Protein AF-A0A7R9Z3P3-F1 (afdb_monomer)

Sequence (108 aa):
HAACAFGAPELVVRRLVVEFPEAAALRTKKGYTPAMLAQRSHAPNEVEIVSFLDDSTEKLQRMTMFSEEKSLVMKSRKVLRPRSGSVSPKSVFRRSKKAKAKACPNFV

Foldseek 3Di:
DVCLLVQHDPVVLVVCCVVCVVLLVDADPVRDGSLNSNVVRPHPCSVVSNVVSVVSVVVVVVVVVVPVVVVVVPPPPPDDDDDDDDDDDDDDDDDDDDDDDDDDDDDD

Mean predicted aligned error: 16.08 Å

pLDDT: mean 74.69, std 16.22, range [49.06, 93.56]

Organism: NCBI:txid2749911

Structure (mmCIF, N/CA/C/O backbone):
data_AF-A0A7R9Z3P3-F1
#
_entry.id   AF-A0A7R9Z3P3-F1
#
loop_
_atom_site.group_PDB
_atom_site.id
_atom_site.type_symbol
_atom_site.label_atom_id
_atom_site.label_alt_id
_atom_site.label_comp_id
_atom_site.label_asym_id
_atom_site.label_entity_id
_atom_site.label_seq_id
_atom_site.pdbx_PDB_ins_code
_atom_site.Cartn_x
_atom_site.Cartn_y
_atom_site.Cartn_z
_atom_site.occupancy
_atom_site.B_iso_or_equiv
_atom_site.auth_seq_id
_atom_site.auth_comp_id
_atom_site.auth_asym_id
_atom_site.auth_atom_id
_atom_site.pdbx_PDB_model_num
ATOM 1 N N . HIS A 1 1 ? 0.626 -5.185 2.670 1.00 86.69 1 HIS A N 1
ATOM 2 C CA . HIS A 1 1 ? 2.080 -5.002 2.925 1.00 86.69 1 HIS A CA 1
ATOM 3 C C . HIS A 1 1 ? 2.973 -5.881 2.063 1.00 86.69 1 HIS A C 1
ATOM 5 O O . HIS A 1 1 ? 3.835 -5.324 1.402 1.00 86.69 1 HIS A O 1
ATOM 11 N N . ALA A 1 2 ? 2.800 -7.211 2.055 1.00 88.75 2 ALA A N 1
ATOM 12 C CA . ALA A 1 2 ? 3.677 -8.113 1.294 1.00 88.75 2 ALA A CA 1
ATOM 13 C C . ALA A 1 2 ? 3.699 -7.791 -0.210 1.00 88.75 2 ALA A C 1
ATOM 15 O O . ALA A 1 2 ? 4.768 -7.571 -0.760 1.00 88.75 2 ALA A O 1
ATOM 16 N N . ALA A 1 3 ? 2.526 -7.661 -0.840 1.00 90.44 3 ALA A N 1
ATOM 17 C CA . ALA A 1 3 ? 2.412 -7.308 -2.257 1.00 90.44 3 ALA A CA 1
ATOM 18 C C . ALA A 1 3 ? 3.201 -6.032 -2.618 1.00 90.44 3 ALA A C 1
ATOM 20 O O . ALA A 1 3 ? 3.954 -6.029 -3.582 1.00 90.44 3 ALA A O 1
ATOM 21 N N . CYS A 1 4 ? 3.101 -4.988 -1.791 1.00 89.44 4 CYS A N 1
ATOM 22 C CA . CYS A 1 4 ? 3.842 -3.739 -1.962 1.00 89.44 4 CYS A CA 1
ATOM 23 C C . CYS A 1 4 ? 5.355 -3.941 -1.820 1.00 89.44 4 CYS A C 1
ATOM 25 O O . CYS A 1 4 ? 6.108 -3.477 -2.656 1.00 89.44 4 CYS A O 1
ATOM 27 N N . ALA A 1 5 ? 5.801 -4.675 -0.796 1.00 88.75 5 ALA A N 1
ATOM 28 C CA . ALA A 1 5 ? 7.225 -4.884 -0.537 1.00 88.75 5 ALA A CA 1
ATOM 29 C C . ALA A 1 5 ? 7.936 -5.695 -1.636 1.00 88.75 5 ALA A C 1
ATOM 31 O O . ALA A 1 5 ? 9.124 -5.495 -1.866 1.00 88.75 5 ALA A O 1
ATOM 32 N N . PHE A 1 6 ? 7.217 -6.608 -2.296 1.00 88.69 6 PHE A N 1
ATOM 33 C CA . PHE A 1 6 ? 7.749 -7.439 -3.379 1.00 88.69 6 PHE A CA 1
ATOM 34 C C . PHE A 1 6 ? 7.496 -6.862 -4.780 1.00 88.69 6 PHE A C 1
ATOM 36 O O . PHE A 1 6 ? 7.829 -7.521 -5.760 1.00 88.69 6 PHE A O 1
ATOM 43 N N . GLY A 1 7 ? 6.908 -5.665 -4.899 1.00 87.12 7 GLY A N 1
ATOM 44 C CA . GLY A 1 7 ? 6.618 -5.061 -6.202 1.00 87.12 7 GLY A CA 1
ATOM 45 C C . GLY A 1 7 ? 5.586 -5.845 -7.019 1.00 87.12 7 GLY A C 1
ATOM 46 O O . GLY A 1 7 ? 5.758 -6.040 -8.220 1.00 87.12 7 GLY A O 1
ATOM 47 N N . ALA A 1 8 ? 4.528 -6.336 -6.371 1.00 90.62 8 ALA A N 1
ATOM 48 C CA . ALA A 1 8 ? 3.438 -7.025 -7.052 1.00 90.62 8 ALA A CA 1
ATOM 49 C C . ALA A 1 8 ? 2.786 -6.127 -8.124 1.00 90.62 8 ALA A C 1
ATOM 51 O O . ALA A 1 8 ? 2.749 -4.904 -7.964 1.00 90.62 8 ALA A O 1
ATOM 52 N N . PRO A 1 9 ? 2.223 -6.716 -9.193 1.00 91.06 9 PRO A N 1
ATOM 53 C CA . PRO A 1 9 ? 1.556 -5.950 -10.235 1.00 91.06 9 PRO A CA 1
ATOM 54 C C . PRO A 1 9 ? 0.374 -5.159 -9.669 1.00 91.06 9 PRO A C 1
ATOM 56 O O . PRO A 1 9 ? -0.348 -5.624 -8.783 1.00 91.06 9 PRO A O 1
ATOM 59 N N . GLU A 1 10 ? 0.154 -3.976 -10.236 1.00 89.81 10 GLU A N 1
ATOM 60 C CA . GLU A 1 10 ? -0.857 -3.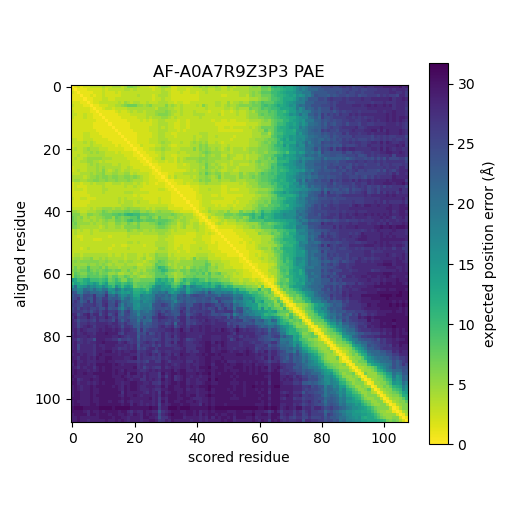015 -9.796 1.00 89.81 10 GLU A CA 1
ATOM 61 C C . GLU A 1 10 ? -2.256 -3.647 -9.684 1.00 89.81 10 GLU A C 1
ATOM 63 O O . GLU A 1 10 ? -2.953 -3.457 -8.690 1.00 89.81 10 GLU A O 1
ATOM 68 N N . LEU A 1 11 ? -2.635 -4.493 -10.649 1.00 91.81 11 LEU A N 1
ATOM 69 C CA . LEU A 1 11 ? -3.914 -5.212 -10.654 1.00 91.81 11 LEU A CA 1
ATOM 70 C C . LEU A 1 11 ? -4.136 -6.062 -9.396 1.00 91.81 11 LEU A C 1
ATOM 72 O O . LEU A 1 11 ? -5.252 -6.120 -8.876 1.00 91.81 11 LEU A O 1
ATOM 76 N N . VAL A 1 12 ? -3.083 -6.710 -8.892 1.00 92.31 12 VAL A N 1
ATOM 77 C CA .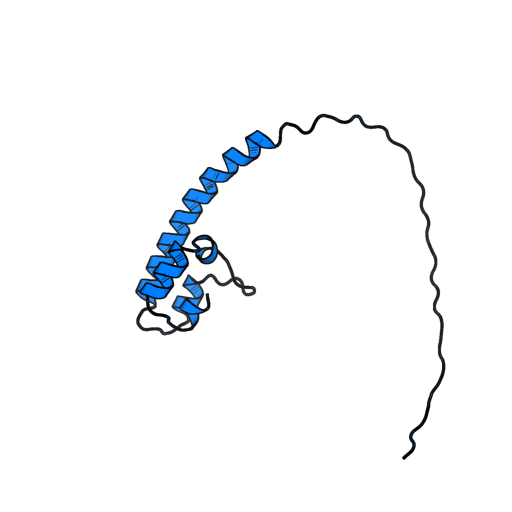 VAL A 1 12 ? -3.163 -7.527 -7.675 1.00 92.31 12 VAL A CA 1
ATOM 78 C C . VAL A 1 12 ? -3.367 -6.627 -6.464 1.00 92.31 12 VAL A C 1
ATOM 80 O O . VAL A 1 12 ? -4.220 -6.916 -5.627 1.00 92.31 12 VAL A O 1
ATOM 83 N N . VAL A 1 13 ? -2.643 -5.507 -6.387 1.00 91.38 13 VAL A N 1
ATOM 84 C CA . VAL A 1 13 ? -2.804 -4.538 -5.295 1.00 91.38 13 VAL A CA 1
ATOM 85 C C . VAL A 1 13 ? -4.208 -3.931 -5.312 1.00 91.38 13 VAL A C 1
ATOM 87 O O . VAL A 1 13 ? -4.873 -3.922 -4.278 1.00 91.38 13 VAL A O 1
ATOM 90 N N . ARG A 1 14 ? -4.700 -3.512 -6.483 1.00 91.00 14 ARG A N 1
ATOM 91 C CA . ARG A 1 14 ? -6.060 -2.988 -6.662 1.00 91.00 14 ARG A CA 1
ATOM 92 C C . ARG A 1 14 ? -7.108 -3.977 -6.171 1.00 91.00 14 ARG A C 1
ATOM 94 O O . ARG A 1 14 ? -7.985 -3.603 -5.397 1.00 91.00 14 ARG A O 1
ATOM 101 N N . ARG A 1 15 ? -6.999 -5.249 -6.562 1.00 93.56 15 ARG A N 1
ATOM 102 C CA . ARG A 1 15 ? -7.962 -6.275 -6.150 1.00 93.56 15 ARG A CA 1
ATOM 103 C C . ARG A 1 15 ? -7.936 -6.531 -4.645 1.00 93.56 15 ARG A C 1
ATOM 105 O O . ARG A 1 15 ? -8.998 -6.608 -4.035 1.00 93.56 15 ARG A O 1
ATOM 112 N N . LEU A 1 16 ? -6.746 -6.568 -4.044 1.00 91.31 16 LEU A N 1
ATOM 113 C CA . LEU A 1 16 ? -6.590 -6.722 -2.596 1.00 91.31 16 LEU A CA 1
ATOM 114 C C . LEU A 1 16 ? -7.202 -5.559 -1.812 1.00 91.31 16 LEU A C 1
ATOM 116 O O . LEU A 1 16 ? -7.814 -5.792 -0.779 1.00 91.31 16 LEU A O 1
ATOM 120 N N . VAL A 1 17 ? -7.057 -4.322 -2.286 1.00 90.19 17 VAL A N 1
ATOM 121 C CA . VAL A 1 17 ? -7.645 -3.145 -1.624 1.00 90.19 17 VAL A CA 1
ATOM 122 C C . VAL A 1 17 ? -9.166 -3.113 -1.785 1.00 90.19 17 VAL A C 1
ATOM 124 O O . VAL A 1 17 ? -9.864 -2.688 -0.869 1.00 90.19 17 VAL A O 1
ATOM 127 N N . VAL A 1 18 ? -9.692 -3.584 -2.920 1.00 88.06 18 VAL A N 1
ATOM 128 C CA . VAL A 1 18 ? -11.143 -3.695 -3.142 1.00 88.06 18 VAL A CA 1
ATOM 129 C C . VAL A 1 18 ? -11.772 -4.744 -2.222 1.00 88.06 18 VAL A C 1
ATOM 131 O O . VAL A 1 18 ? -12.812 -4.470 -1.630 1.00 88.06 18 VAL A O 1
ATOM 134 N N . GLU A 1 19 ? -11.159 -5.923 -2.077 1.00 91.25 19 GLU A N 1
ATOM 135 C CA . GLU A 1 19 ? -11.652 -6.963 -1.157 1.00 91.25 19 GLU A CA 1
ATOM 136 C C . GLU A 1 19 ? -11.403 -6.615 0.314 1.00 91.25 19 GLU A C 1
ATOM 138 O O . GLU A 1 19 ? -12.256 -6.867 1.165 1.00 91.25 19 GLU A O 1
ATOM 143 N N . PHE A 1 20 ? -10.246 -6.027 0.622 1.00 88.62 20 PHE A N 1
ATOM 144 C CA . PHE A 1 20 ? -9.793 -5.764 1.986 1.00 88.62 20 PHE A CA 1
ATOM 145 C C . PHE A 1 20 ? -9.352 -4.307 2.149 1.00 88.62 20 PHE A C 1
ATOM 147 O O . PHE A 1 20 ? -8.157 -4.024 2.296 1.00 88.62 20 PHE A O 1
ATOM 154 N N . PRO A 1 21 ? -10.299 -3.359 2.188 1.00 85.88 21 PRO A N 1
ATOM 155 C CA . PRO A 1 21 ? -9.953 -1.949 2.281 1.00 85.88 21 PRO A CA 1
ATOM 156 C C . PRO A 1 21 ? -9.293 -1.621 3.628 1.00 85.88 21 PRO A C 1
ATOM 158 O O . PRO A 1 21 ? -8.299 -0.903 3.671 1.00 85.88 21 PRO A O 1
ATOM 161 N N . GLU A 1 22 ? -9.728 -2.237 4.730 1.00 85.00 22 GLU A N 1
ATOM 162 C CA . GLU A 1 22 ? -9.114 -2.043 6.054 1.00 85.00 22 GLU A CA 1
ATOM 163 C C . GLU A 1 22 ? -7.608 -2.349 6.066 1.00 85.00 22 GLU A C 1
ATOM 165 O O . GLU A 1 22 ? -6.835 -1.683 6.760 1.00 85.00 22 GLU A O 1
ATOM 170 N N . ALA A 1 23 ? -7.160 -3.303 5.242 1.00 86.19 23 ALA A N 1
ATOM 171 C CA . ALA A 1 23 ? -5.756 -3.684 5.156 1.00 86.19 23 ALA A CA 1
ATOM 172 C C . ALA A 1 23 ? -4.855 -2.557 4.620 1.00 86.19 23 ALA A C 1
ATOM 174 O O . ALA A 1 23 ? -3.659 -2.547 4.926 1.00 86.19 23 ALA A O 1
ATOM 175 N N . ALA A 1 24 ? -5.412 -1.598 3.870 1.00 85.38 24 ALA A N 1
ATOM 176 C CA . ALA A 1 24 ? -4.689 -0.419 3.397 1.00 85.38 24 ALA A CA 1
ATOM 177 C C . ALA A 1 24 ? -4.324 0.541 4.547 1.00 85.38 24 ALA A C 1
ATOM 179 O O . ALA A 1 24 ? -3.254 1.149 4.522 1.00 85.38 24 ALA A O 1
ATOM 180 N N . ALA A 1 25 ? -5.164 0.627 5.585 1.00 84.56 25 ALA A N 1
ATOM 181 C CA . ALA A 1 25 ? -4.934 1.473 6.760 1.00 84.56 25 ALA A CA 1
ATOM 182 C C . ALA A 1 25 ? -4.105 0.780 7.859 1.00 84.56 25 ALA A C 1
ATOM 184 O O . ALA A 1 25 ? -3.567 1.439 8.754 1.00 84.56 25 ALA A O 1
ATOM 185 N N . LEU A 1 26 ? -3.978 -0.550 7.807 1.00 87.62 26 LEU A N 1
ATOM 186 C CA . LEU A 1 26 ? -3.228 -1.303 8.806 1.00 87.62 26 LEU A CA 1
ATOM 187 C C . LEU A 1 26 ? -1.732 -0.979 8.768 1.00 87.62 26 LEU A C 1
ATOM 189 O O . LEU A 1 26 ? -1.076 -0.909 7.724 1.00 87.62 26 LEU A O 1
ATOM 193 N N . ARG A 1 27 ? -1.160 -0.854 9.964 1.00 90.44 27 ARG A N 1
ATOM 194 C CA . ARG A 1 27 ? 0.275 -0.677 10.173 1.00 90.44 27 ARG A CA 1
ATOM 195 C C . ARG A 1 27 ? 0.916 -1.997 10.570 1.00 90.44 27 ARG A C 1
ATOM 197 O O . ARG A 1 27 ? 0.359 -2.781 11.333 1.00 90.44 27 ARG A O 1
ATOM 204 N N . THR A 1 28 ? 2.120 -2.236 10.066 1.00 90.06 28 THR A N 1
ATOM 205 C CA . THR A 1 28 ? 2.941 -3.370 10.515 1.00 90.06 28 THR A CA 1
ATOM 206 C C . THR A 1 28 ? 3.400 -3.184 11.964 1.00 90.06 28 THR A C 1
ATOM 208 O O . THR A 1 28 ? 3.336 -2.085 12.510 1.00 90.06 28 THR A O 1
ATOM 211 N N . LYS A 1 29 ? 3.981 -4.230 12.575 1.00 90.44 29 LYS A N 1
ATOM 212 C CA . LYS A 1 29 ? 4.625 -4.151 13.907 1.00 90.44 29 LYS A CA 1
ATOM 213 C C . LYS A 1 29 ? 5.703 -3.062 14.010 1.00 90.44 29 LYS A C 1
ATOM 215 O O . LYS A 1 29 ? 6.014 -2.609 15.101 1.00 90.44 29 LYS A O 1
ATOM 220 N N . LYS A 1 30 ? 6.274 -2.653 12.874 1.00 87.94 30 LYS A N 1
ATOM 221 C CA . LYS A 1 30 ? 7.271 -1.580 12.771 1.00 87.94 30 LYS A CA 1
ATOM 222 C C . LYS A 1 30 ? 6.644 -0.194 12.557 1.00 87.94 30 LYS A C 1
ATOM 224 O O . LYS A 1 30 ? 7.366 0.774 12.372 1.00 87.94 30 LYS A O 1
ATOM 229 N N . GLY A 1 31 ? 5.315 -0.099 12.522 1.00 90.75 31 GLY A N 1
ATOM 230 C CA . GLY A 1 31 ? 4.580 1.143 12.292 1.00 90.75 31 GLY A CA 1
ATOM 231 C C . GLY A 1 31 ? 4.448 1.558 10.825 1.00 90.75 31 GLY A C 1
ATOM 232 O O . GLY A 1 31 ? 3.838 2.587 10.558 1.00 90.75 31 GLY A O 1
ATOM 233 N N . TYR A 1 32 ? 4.968 0.776 9.872 1.00 89.81 32 TYR A N 1
ATOM 234 C CA . TYR A 1 32 ? 4.894 1.119 8.447 1.00 89.81 32 TYR A CA 1
ATOM 235 C C . TYR A 1 32 ? 3.537 0.780 7.835 1.00 89.81 32 TYR A C 1
ATOM 237 O O . TYR A 1 32 ? 3.010 -0.319 8.054 1.00 89.81 32 TY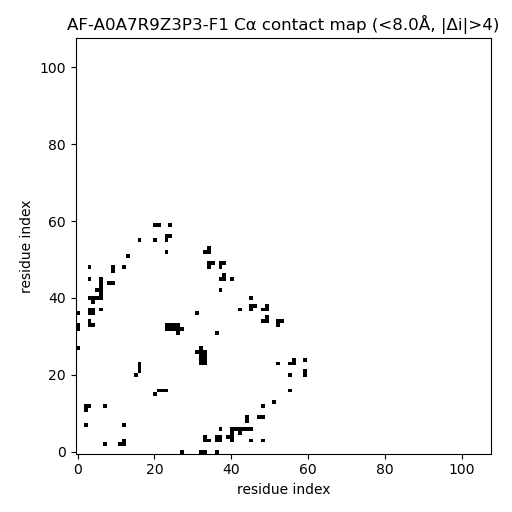R A O 1
ATOM 245 N N . THR A 1 33 ? 3.024 1.705 7.030 1.00 89.88 33 THR A N 1
ATOM 246 C CA . THR A 1 33 ? 1.871 1.517 6.142 1.00 89.88 33 THR A CA 1
ATOM 247 C C . THR A 1 33 ? 2.299 0.788 4.859 1.00 89.88 33 THR A C 1
ATOM 249 O O . THR A 1 33 ? 3.496 0.720 4.555 1.00 89.88 33 THR A O 1
ATOM 252 N N . PRO A 1 34 ? 1.359 0.201 4.095 1.00 90.00 34 PRO A N 1
ATOM 253 C CA . PRO A 1 34 ? 1.696 -0.440 2.826 1.00 90.00 34 PRO A CA 1
ATOM 254 C C . PRO A 1 34 ? 2.280 0.549 1.803 1.00 90.00 34 PRO A C 1
ATOM 256 O O . PRO A 1 34 ? 3.203 0.162 1.093 1.00 90.00 34 PRO A O 1
ATOM 259 N N . ALA A 1 35 ? 1.842 1.814 1.801 1.00 89.62 35 ALA A N 1
ATOM 260 C CA . ALA A 1 35 ? 2.397 2.869 0.945 1.00 89.62 35 ALA A CA 1
ATOM 261 C C . ALA A 1 35 ? 3.878 3.156 1.258 1.00 89.62 35 ALA A C 1
ATOM 263 O O . ALA A 1 35 ? 4.713 3.167 0.359 1.00 89.62 35 ALA A O 1
ATOM 264 N N . MET A 1 36 ? 4.247 3.259 2.542 1.00 90.00 36 MET A N 1
ATOM 265 C CA . MET A 1 36 ? 5.654 3.426 2.941 1.00 90.00 36 MET A CA 1
ATOM 266 C C . MET A 1 36 ? 6.525 2.223 2.564 1.00 90.00 36 MET A C 1
ATOM 268 O O . MET A 1 36 ? 7.722 2.371 2.335 1.00 90.00 36 MET A O 1
ATOM 272 N N . LEU A 1 37 ? 5.956 1.013 2.544 1.00 90.56 37 LEU A N 1
ATOM 273 C CA . LEU A 1 37 ? 6.682 -0.168 2.078 1.00 90.56 37 LEU A CA 1
ATOM 274 C C . LEU A 1 37 ? 6.836 -0.175 0.558 1.00 90.56 37 LEU A C 1
ATOM 276 O O . LEU A 1 37 ? 7.898 -0.571 0.095 1.00 90.56 37 LEU A O 1
ATOM 280 N N . ALA A 1 38 ? 5.824 0.286 -0.182 1.00 90.06 38 ALA A N 1
ATOM 281 C CA . ALA A 1 38 ? 5.897 0.446 -1.632 1.00 90.06 38 ALA A CA 1
ATOM 282 C C . ALA A 1 38 ? 6.982 1.460 -2.029 1.00 90.06 38 ALA A C 1
ATOM 284 O O . ALA A 1 38 ? 7.788 1.162 -2.890 1.00 90.06 38 ALA A O 1
ATOM 285 N N . GLN A 1 39 ? 7.092 2.597 -1.332 1.00 89.00 39 GLN A N 1
ATOM 286 C CA . GLN A 1 39 ? 8.169 3.575 -1.576 1.00 89.00 39 GLN A CA 1
ATOM 287 C C . GLN A 1 39 ? 9.576 3.038 -1.271 1.00 89.00 39 GLN A C 1
ATOM 289 O O . GLN A 1 39 ? 10.571 3.571 -1.747 1.00 89.00 39 GLN A O 1
ATOM 294 N N . ARG A 1 40 ? 9.687 2.022 -0.405 1.00 88.06 40 ARG A N 1
ATOM 295 C CA . ARG A 1 40 ? 10.974 1.378 -0.094 1.00 88.06 40 ARG A CA 1
ATOM 296 C C . ARG A 1 40 ? 11.292 0.230 -1.039 1.00 88.06 40 ARG A C 1
ATOM 298 O O . ARG A 1 40 ? 12.450 -0.175 -1.110 1.00 88.06 40 ARG A O 1
ATOM 305 N N . SER A 1 41 ? 10.287 -0.337 -1.700 1.00 82.44 41 SER A N 1
ATOM 306 C CA . SER A 1 41 ? 10.516 -1.286 -2.775 1.00 82.44 41 SER A CA 1
ATOM 307 C C . SER A 1 41 ? 10.844 -0.482 -4.021 1.00 82.44 41 SER A C 1
ATOM 309 O O . SER A 1 41 ? 9.971 0.208 -4.517 1.00 82.44 41 SER A O 1
ATOM 311 N N . HIS A 1 42 ? 12.066 -0.592 -4.537 1.00 82.00 42 HIS A N 1
ATOM 312 C CA . HIS A 1 42 ? 12.471 0.008 -5.815 1.00 82.00 42 HIS A CA 1
ATOM 313 C C . HIS A 1 42 ? 11.800 -0.698 -7.011 1.00 82.00 42 HIS A C 1
ATOM 315 O O . HIS A 1 42 ? 12.463 -1.212 -7.912 1.00 82.00 42 HIS A O 1
ATOM 321 N N . ALA A 1 43 ? 10.478 -0.824 -6.969 1.00 84.50 43 ALA A N 1
ATOM 322 C CA . ALA A 1 43 ? 9.678 -1.467 -7.989 1.00 84.50 43 ALA A CA 1
ATOM 323 C C . ALA A 1 43 ? 9.323 -0.434 -9.068 1.00 84.50 43 ALA A C 1
ATOM 325 O O . ALA A 1 43 ? 9.018 0.710 -8.741 1.00 84.50 43 ALA A O 1
ATOM 326 N N . PRO A 1 44 ? 9.275 -0.827 -10.350 1.00 85.69 44 PRO A N 1
ATOM 327 C CA . PRO A 1 44 ? 8.961 0.103 -11.437 1.00 85.69 44 PRO A CA 1
ATOM 328 C C . PRO A 1 44 ? 7.558 0.720 -11.306 1.00 85.69 44 PRO A C 1
ATOM 330 O O . PRO A 1 44 ? 7.319 1.817 -11.794 1.00 85.69 44 PRO A O 1
ATOM 333 N N . ASN A 1 45 ? 6.651 0.037 -10.602 1.00 87.12 45 ASN A N 1
ATOM 334 C CA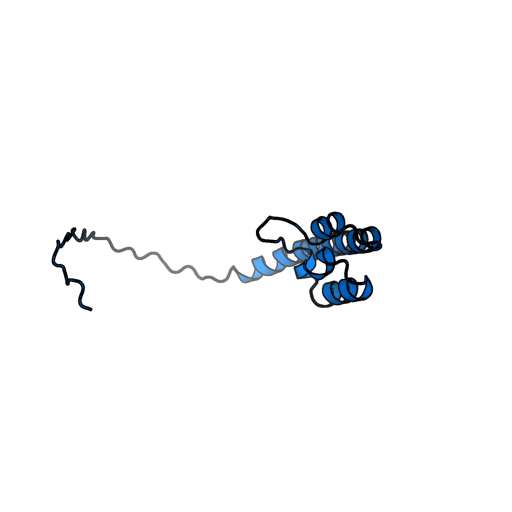 . ASN A 1 45 ? 5.258 0.449 -10.433 1.00 87.12 45 ASN A CA 1
ATOM 335 C C . ASN A 1 45 ? 5.006 1.122 -9.072 1.00 87.12 45 ASN A C 1
ATOM 337 O O . ASN A 1 45 ? 3.861 1.216 -8.632 1.00 87.12 45 ASN A O 1
ATOM 341 N N . GLU A 1 46 ? 6.057 1.540 -8.356 1.00 88.19 46 GLU A N 1
ATOM 342 C CA . GLU A 1 46 ? 5.917 2.100 -7.006 1.00 88.19 46 GLU A CA 1
ATOM 343 C C . GLU A 1 46 ? 5.004 3.332 -6.981 1.00 88.19 46 GLU A C 1
ATOM 345 O O . GLU A 1 46 ? 4.144 3.435 -6.112 1.00 88.19 46 GLU A O 1
ATOM 350 N N . VAL A 1 47 ? 5.130 4.228 -7.963 1.00 88.75 47 VAL A N 1
ATOM 351 C CA . VAL A 1 47 ? 4.415 5.513 -8.000 1.00 88.75 47 VAL A CA 1
ATOM 352 C C . VAL A 1 47 ? 2.904 5.303 -8.131 1.00 88.75 47 VAL A C 1
ATOM 354 O O . VAL A 1 47 ? 2.111 5.914 -7.410 1.00 88.75 47 VAL A O 1
ATOM 357 N N . GLU A 1 48 ? 2.498 4.392 -9.013 1.00 90.06 48 GLU A N 1
ATOM 358 C CA . GLU A 1 48 ? 1.091 4.042 -9.227 1.00 90.06 48 GLU A CA 1
ATOM 359 C C . GLU A 1 48 ? 0.502 3.338 -8.002 1.00 90.06 48 GLU A C 1
ATOM 361 O O . GLU A 1 48 ? -0.600 3.650 -7.554 1.00 90.06 48 GLU A O 1
ATOM 366 N N . ILE A 1 49 ? 1.265 2.426 -7.394 1.00 90.19 49 ILE A N 1
ATOM 367 C CA . ILE A 1 49 ? 0.829 1.711 -6.193 1.00 90.19 49 ILE A CA 1
ATOM 368 C C . ILE A 1 49 ? 0.675 2.673 -5.009 1.00 90.19 49 ILE A C 1
ATOM 370 O O . ILE A 1 49 ? -0.285 2.554 -4.249 1.00 90.19 49 ILE A O 1
ATOM 374 N N . VAL A 1 50 ? 1.608 3.610 -4.833 1.00 90.88 50 VAL A N 1
ATOM 375 C CA . VAL A 1 50 ? 1.583 4.590 -3.740 1.00 90.88 50 VAL A CA 1
ATOM 376 C C . VAL A 1 50 ? 0.388 5.525 -3.885 1.00 90.88 50 VAL A C 1
ATOM 378 O O . VAL A 1 50 ? -0.395 5.623 -2.945 1.00 90.88 50 VAL A O 1
ATOM 381 N N . SER A 1 51 ? 0.199 6.128 -5.062 1.00 91.00 51 SER A N 1
ATOM 382 C CA . SER A 1 51 ? -0.942 7.021 -5.318 1.00 91.00 51 SER A CA 1
ATOM 383 C C . SER A 1 51 ? -2.283 6.323 -5.080 1.00 91.00 51 SER A C 1
ATOM 385 O O . SER A 1 51 ? -3.126 6.830 -4.343 1.00 91.00 51 SER A O 1
ATOM 387 N N . PHE A 1 52 ? -2.448 5.102 -5.593 1.00 89.56 52 PHE A N 1
ATOM 388 C CA . PHE A 1 52 ? -3.670 4.328 -5.386 1.00 89.56 52 PHE A CA 1
ATOM 389 C C . PHE A 1 52 ? -3.929 3.985 -3.907 1.00 89.56 52 PHE A C 1
ATOM 391 O O . PHE A 1 52 ? -5.077 3.970 -3.447 1.00 89.56 52 PHE A O 1
ATOM 398 N N . LEU A 1 53 ? -2.874 3.678 -3.145 1.00 88.94 53 LEU A N 1
ATOM 399 C CA . LEU A 1 53 ? -2.992 3.402 -1.714 1.00 88.94 53 LEU A CA 1
ATOM 400 C C . LEU A 1 53 ? -3.357 4.662 -0.926 1.00 88.94 53 LEU A C 1
ATOM 402 O O . LEU A 1 53 ? -4.222 4.572 -0.054 1.00 88.94 53 LEU A O 1
ATOM 406 N N . ASP A 1 54 ? -2.756 5.808 -1.240 1.00 89.56 54 ASP A N 1
ATOM 407 C CA . ASP A 1 54 ? -3.058 7.080 -0.579 1.00 89.56 54 ASP A CA 1
ATOM 408 C C . ASP A 1 54 ? -4.534 7.465 -0.794 1.00 89.56 54 ASP A C 1
ATOM 410 O O . ASP A 1 54 ? -5.265 7.647 0.188 1.00 89.56 54 ASP A O 1
ATOM 414 N N . ASP A 1 55 ? -5.028 7.404 -2.036 1.00 89.06 55 ASP A N 1
ATOM 415 C CA . ASP A 1 55 ? -6.442 7.638 -2.378 1.00 89.06 55 ASP A CA 1
ATOM 416 C C . ASP A 1 55 ? -7.396 6.719 -1.595 1.00 89.06 55 ASP A C 1
ATOM 418 O O . ASP A 1 55 ? -8.452 7.123 -1.088 1.00 89.06 55 ASP A O 1
ATOM 422 N N . SER A 1 56 ? -7.016 5.446 -1.472 1.00 86.12 56 SER A N 1
ATOM 423 C CA . SER A 1 56 ? -7.810 4.439 -0.768 1.00 86.12 56 SER A CA 1
ATOM 424 C C . SER A 1 56 ? -7.859 4.703 0.737 1.00 86.12 56 SER A C 1
ATOM 426 O O . SER A 1 56 ? -8.900 4.499 1.369 1.00 86.12 56 SER A O 1
ATOM 428 N N . THR A 1 57 ? -6.762 5.188 1.325 1.00 84.75 57 THR A N 1
ATOM 429 C CA . THR A 1 57 ? -6.721 5.527 2.752 1.00 84.75 57 THR A CA 1
ATOM 430 C C . THR A 1 57 ? -7.570 6.748 3.087 1.00 84.75 57 THR A C 1
ATOM 432 O O . THR A 1 57 ? -8.296 6.705 4.083 1.00 84.75 57 THR A O 1
ATOM 435 N N . GLU A 1 58 ? -7.585 7.787 2.246 1.00 84.25 58 GLU A N 1
ATOM 436 C CA . GLU A 1 58 ? -8.480 8.936 2.443 1.00 84.25 58 GLU A CA 1
ATOM 437 C C . GLU A 1 58 ? -9.951 8.520 2.407 1.00 84.25 58 GLU A C 1
ATOM 439 O O . GLU A 1 58 ? -10.770 8.950 3.227 1.00 84.25 58 GLU A O 1
ATOM 444 N N . LYS A 1 59 ? -10.299 7.650 1.453 1.00 83.06 59 LYS A N 1
ATOM 445 C CA . LYS A 1 59 ? -11.663 7.140 1.309 1.00 83.06 59 LYS A CA 1
ATOM 446 C C . LYS A 1 59 ? -12.107 6.391 2.563 1.00 83.06 59 LYS A C 1
ATOM 448 O O . LYS A 1 59 ? -13.230 6.586 3.029 1.00 83.06 59 LYS A O 1
ATOM 453 N N . LEU A 1 60 ? -11.216 5.589 3.140 1.00 78.75 60 LEU A N 1
ATOM 454 C CA . LEU A 1 60 ? -11.479 4.870 4.383 1.00 78.75 60 LEU A CA 1
ATOM 455 C C . LEU A 1 60 ? -11.627 5.807 5.574 1.00 7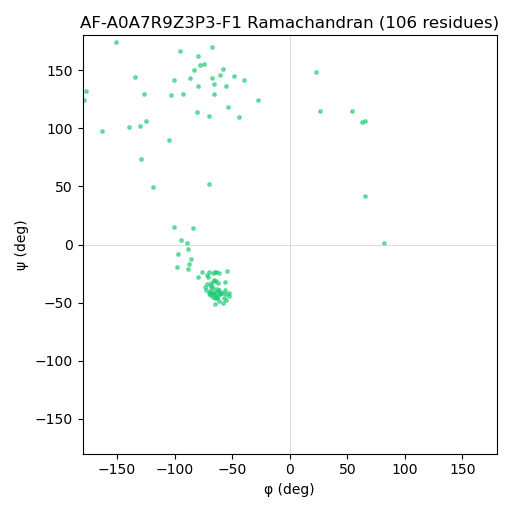8.75 60 LEU A C 1
ATOM 457 O O . LEU A 1 60 ? -12.559 5.632 6.350 1.00 78.75 60 LEU A O 1
ATOM 461 N N . GLN A 1 61 ? -10.779 6.829 5.688 1.00 77.56 61 GLN A N 1
ATOM 462 C CA . GLN A 1 61 ? -10.886 7.822 6.759 1.00 77.56 61 GLN A CA 1
ATOM 463 C C . GLN A 1 61 ? -12.234 8.553 6.730 1.00 77.56 61 GLN A C 1
ATOM 465 O O . GLN A 1 61 ? -12.872 8.715 7.774 1.00 77.56 61 GLN A O 1
ATOM 470 N N . ARG A 1 62 ? -12.720 8.926 5.537 1.00 80.62 62 ARG A N 1
ATOM 471 C CA . ARG A 1 62 ? -14.066 9.508 5.385 1.00 80.62 62 ARG A CA 1
ATOM 472 C C . ARG A 1 62 ? -15.163 8.538 5.826 1.00 80.62 62 ARG A C 1
ATOM 474 O O . ARG A 1 62 ? -16.124 8.961 6.462 1.00 80.62 62 ARG A O 1
ATOM 481 N N . MET A 1 63 ? -15.020 7.244 5.534 1.00 74.75 63 MET A N 1
ATOM 482 C CA . MET A 1 63 ? -15.996 6.229 5.950 1.00 74.75 63 MET A CA 1
ATOM 483 C C . MET A 1 63 ? -15.980 5.977 7.463 1.00 74.75 63 MET A C 1
ATOM 485 O O . MET A 1 63 ? -17.044 5.861 8.071 1.00 74.75 63 MET A O 1
ATOM 489 N N . THR A 1 64 ? -14.804 5.919 8.091 1.00 71.94 64 THR A N 1
ATOM 490 C CA . THR A 1 64 ? -14.685 5.641 9.530 1.00 71.94 64 THR A CA 1
ATOM 491 C C . THR A 1 64 ? -15.235 6.776 10.389 1.00 71.94 64 THR A C 1
ATOM 493 O O . THR A 1 64 ? -15.880 6.508 11.399 1.00 71.94 64 THR A O 1
ATOM 496 N N . MET A 1 65 ? -15.078 8.031 9.954 1.00 65.75 65 MET A N 1
ATOM 497 C CA . MET A 1 65 ? -15.621 9.195 10.670 1.00 65.75 65 MET A CA 1
ATOM 498 C C . MET A 1 65 ? -17.157 9.230 10.676 1.00 65.75 65 MET A C 1
ATOM 500 O O . MET A 1 65 ? -17.756 9.764 11.601 1.00 65.75 65 MET A O 1
ATOM 504 N N . PHE A 1 66 ? -17.811 8.597 9.697 1.00 62.12 66 PHE A N 1
ATOM 505 C CA . PHE A 1 66 ? -19.274 8.539 9.608 1.00 62.12 66 PHE A CA 1
ATOM 506 C C . PHE A 1 66 ? -19.903 7.387 10.415 1.00 62.12 66 PHE A C 1
ATOM 508 O O . PHE A 1 66 ? -21.123 7.334 10.588 1.00 62.12 66 PHE A O 1
ATOM 515 N N . SER A 1 67 ? -19.095 6.431 10.891 1.00 59.66 67 SER A N 1
ATOM 516 C CA . SER A 1 67 ? -19.603 5.223 11.553 1.00 59.66 67 SER A CA 1
ATOM 517 C C . SER A 1 67 ? -19.598 5.299 13.085 1.00 59.66 67 SER A C 1
ATOM 519 O O . SER A 1 67 ? -20.340 4.543 13.721 1.00 59.66 67 SER A O 1
ATOM 521 N N . GLU A 1 68 ? -18.825 6.200 13.702 1.00 53.84 68 GLU A N 1
ATOM 522 C CA . GLU A 1 68 ? -18.794 6.332 15.169 1.00 53.84 68 GLU A CA 1
ATOM 523 C C . GLU A 1 68 ? -20.080 6.948 15.752 1.00 53.84 68 GLU A C 1
ATOM 525 O O . GLU A 1 68 ? -20.494 6.562 16.849 1.00 53.84 68 GLU A O 1
ATOM 530 N N . GLU A 1 69 ? -20.805 7.786 15.000 1.00 53.09 69 GLU A N 1
ATOM 531 C CA . GLU A 1 69 ? -22.087 8.349 15.462 1.00 53.09 69 GLU A CA 1
ATOM 532 C C . GLU A 1 69 ? -23.187 7.288 15.634 1.00 53.09 69 GLU A C 1
ATOM 534 O O . GLU A 1 69 ? -24.017 7.387 16.541 1.00 53.09 69 GLU A O 1
ATOM 539 N N . LYS A 1 70 ? -23.182 6.209 14.840 1.00 53.34 70 LYS A N 1
ATOM 540 C CA . LYS A 1 70 ? -24.221 5.165 14.943 1.00 53.34 70 LYS A CA 1
ATOM 541 C C . LYS A 1 70 ? -24.028 4.231 16.144 1.00 53.34 70 LYS A C 1
ATOM 543 O O . LYS A 1 70 ? -24.996 3.649 16.628 1.00 53.34 70 LYS A O 1
ATOM 548 N N . SER A 1 71 ? -22.803 4.101 16.659 1.00 49.06 71 SER A N 1
ATOM 549 C CA . SER A 1 71 ? -22.479 3.209 17.788 1.00 49.06 71 SER A CA 1
ATOM 550 C C . SER A 1 71 ? -22.858 3.803 19.155 1.00 49.06 71 SER A C 1
ATOM 552 O O . SER A 1 71 ? -23.203 3.069 20.088 1.00 49.06 71 SER A O 1
ATOM 554 N N . LEU A 1 72 ? -22.864 5.135 19.284 1.00 52.25 72 LEU A N 1
ATOM 555 C CA . LEU A 1 72 ? -23.236 5.836 20.521 1.00 52.25 72 LEU A CA 1
ATOM 556 C C . LEU A 1 72 ? -24.742 5.773 20.830 1.00 52.25 72 LEU A C 1
ATOM 558 O O . LEU A 1 72 ? -25.120 5.750 22.000 1.00 52.25 72 LEU A O 1
ATOM 562 N N . VAL A 1 73 ? -25.602 5.626 19.817 1.00 54.22 73 VAL A N 1
ATOM 563 C CA . VAL A 1 73 ? -27.066 5.525 19.996 1.00 54.22 73 VAL A CA 1
ATOM 564 C C . VAL A 1 73 ? -27.504 4.204 20.657 1.00 54.22 73 VAL A C 1
ATOM 566 O O . VAL A 1 73 ? -28.544 4.157 21.312 1.00 54.22 73 VAL A O 1
ATOM 569 N N . MET A 1 74 ? -26.706 3.132 20.579 1.00 55.31 74 MET A N 1
ATOM 570 C CA . MET A 1 74 ? -27.075 1.810 21.124 1.00 55.31 74 MET A CA 1
ATOM 571 C C . MET A 1 74 ? -26.515 1.507 22.527 1.00 55.31 74 MET A C 1
ATOM 573 O O . MET A 1 74 ? -26.922 0.522 23.146 1.00 55.31 74 MET A O 1
ATOM 577 N N . LYS A 1 75 ? -25.623 2.339 23.088 1.00 55.56 75 LYS A N 1
ATOM 578 C CA . LYS A 1 75 ? -25.038 2.103 24.430 1.00 55.56 75 LYS A CA 1
ATOM 579 C C . LYS A 1 75 ? -25.843 2.691 25.601 1.00 55.56 75 LYS A C 1
ATOM 581 O O . LYS A 1 75 ? -25.525 2.390 26.749 1.00 55.56 75 LYS A O 1
ATOM 586 N N . SER A 1 76 ? -26.937 3.414 25.349 1.00 53.75 76 SER A N 1
ATOM 587 C CA . SER A 1 76 ? -27.755 4.064 26.396 1.00 53.75 76 SER A CA 1
ATOM 588 C C . SER A 1 76 ? -28.811 3.171 27.072 1.00 53.75 76 SER A C 1
ATOM 590 O O . SER A 1 76 ? -29.676 3.669 27.785 1.00 53.75 76 SER A O 1
ATOM 592 N N . ARG A 1 77 ? -28.750 1.841 26.911 1.00 52.34 77 ARG A N 1
ATOM 593 C CA . ARG A 1 77 ? -29.613 0.886 27.638 1.00 52.34 77 ARG A CA 1
ATOM 594 C C . ARG A 1 77 ? -28.810 -0.087 28.504 1.00 52.34 77 ARG A C 1
ATOM 596 O O . ARG A 1 77 ? -29.030 -1.292 28.466 1.00 52.34 77 ARG A O 1
ATOM 603 N N . LYS A 1 78 ? -27.887 0.413 29.326 1.00 52.50 78 LYS A N 1
ATOM 604 C CA . LYS A 1 78 ? -27.508 -0.301 30.556 1.00 52.50 78 LYS A CA 1
ATOM 605 C C . LYS A 1 78 ? -28.140 0.410 31.742 1.00 52.50 78 LYS A C 1
ATOM 607 O O . LYS A 1 78 ? -27.594 1.347 32.306 1.00 52.50 78 LYS A O 1
ATOM 612 N N . VAL A 1 79 ? -29.343 -0.072 32.032 1.00 54.81 79 VAL A N 1
ATOM 613 C CA . VAL A 1 79 ? -30.108 0.059 33.270 1.00 54.81 79 VAL A CA 1
ATOM 614 C C . VAL A 1 79 ? -29.182 0.243 34.476 1.00 54.81 79 VAL A C 1
ATOM 616 O O . VAL A 1 79 ? -28.321 -0.603 34.733 1.00 54.81 79 VAL A O 1
ATOM 619 N N . LEU A 1 80 ? -29.399 1.337 35.216 1.00 49.47 80 LEU A N 1
ATOM 620 C CA . LEU A 1 80 ? -28.945 1.515 36.593 1.00 49.47 80 LEU A CA 1
ATOM 621 C C . LEU A 1 80 ? -29.228 0.224 37.376 1.00 49.47 80 LEU A C 1
ATOM 623 O O . LEU A 1 80 ? -30.381 -0.082 37.674 1.00 49.47 80 LEU A O 1
ATOM 627 N N . ARG A 1 81 ? -28.187 -0.524 37.741 1.00 52.88 81 ARG A N 1
ATOM 628 C CA . ARG A 1 81 ? -28.279 -1.436 38.883 1.00 52.88 81 ARG A CA 1
ATOM 629 C C . ARG A 1 81 ? -27.795 -0.679 40.119 1.00 52.88 81 ARG A C 1
ATOM 631 O O . ARG A 1 81 ? -26.733 -0.056 40.050 1.00 52.88 81 ARG A O 1
ATOM 638 N N . PRO A 1 82 ? -28.561 -0.683 41.220 1.00 51.00 82 PRO A N 1
ATOM 639 C CA . PRO A 1 82 ? -28.199 0.054 42.415 1.00 51.00 82 PRO A CA 1
ATOM 640 C C . PRO A 1 82 ? -26.951 -0.540 43.071 1.00 51.00 82 PRO A C 1
ATOM 642 O O . PRO A 1 82 ? -26.741 -1.752 43.105 1.00 51.00 82 PRO A O 1
ATOM 645 N N . ARG A 1 83 ? -26.138 0.370 43.612 1.00 54.56 83 ARG A N 1
ATOM 646 C CA . ARG A 1 83 ? -25.082 0.102 44.585 1.00 54.56 83 ARG A CA 1
ATOM 647 C C . ARG A 1 83 ? -25.668 -0.658 45.779 1.00 54.56 83 ARG A C 1
ATOM 649 O O . ARG A 1 83 ? -26.447 -0.089 46.534 1.00 54.56 83 ARG A O 1
ATOM 656 N N . SER A 1 84 ? -25.193 -1.871 46.018 1.00 54.50 84 SER A N 1
ATOM 657 C CA . SER A 1 84 ? -25.161 -2.460 47.358 1.00 54.50 84 SER A CA 1
ATOM 658 C C . SER A 1 84 ? -23.721 -2.864 47.639 1.00 54.50 84 SER A C 1
ATOM 660 O O . SER A 1 84 ? -23.190 -3.788 47.023 1.00 54.50 84 SER A O 1
ATOM 662 N N . GLY A 1 85 ? -23.060 -2.090 48.496 1.00 52.44 85 GLY A N 1
ATOM 663 C CA . GLY A 1 85 ? -21.718 -2.397 48.964 1.00 52.44 85 GLY A CA 1
ATOM 664 C C . GLY A 1 85 ? -21.716 -3.539 49.974 1.00 52.44 85 GLY A C 1
ATOM 665 O O . GLY A 1 85 ? -22.690 -3.738 50.691 1.00 52.44 85 GLY A O 1
ATOM 666 N N . SER A 1 86 ? -20.580 -4.224 50.073 1.00 53.44 86 SER A N 1
ATOM 667 C CA . SER A 1 86 ? -20.148 -4.911 51.293 1.00 53.44 86 SER A CA 1
ATOM 668 C C . SER A 1 86 ? -18.649 -5.236 51.205 1.00 53.44 86 SER A C 1
ATOM 670 O O . SER A 1 86 ? -18.232 -6.161 50.518 1.00 53.44 86 SER A O 1
ATOM 672 N N . VAL A 1 87 ? -17.852 -4.362 51.821 1.00 53.88 87 VAL A N 1
ATOM 673 C CA . VAL A 1 87 ? -16.706 -4.618 52.718 1.00 53.88 87 VAL A CA 1
ATOM 674 C C . VAL A 1 87 ? -15.923 -5.953 52.570 1.00 53.88 87 VAL A C 1
ATOM 676 O O . VAL A 1 87 ? -16.450 -7.011 52.876 1.00 53.88 87 VAL A O 1
ATOM 679 N N . SER A 1 88 ? -14.642 -5.831 52.160 1.00 51.25 88 SER A N 1
ATOM 680 C CA . SER A 1 88 ? -13.360 -6.426 52.656 1.00 51.25 88 SER A CA 1
ATOM 681 C C . SER A 1 88 ? -13.369 -7.743 53.485 1.00 51.25 88 SER A C 1
ATOM 683 O O . SER A 1 88 ? -14.233 -7.866 54.345 1.00 51.25 88 SER A O 1
ATOM 685 N N . PRO A 1 89 ? -12.333 -8.637 53.430 1.00 55.28 89 PRO A N 1
ATOM 686 C CA . PRO A 1 89 ? -10.930 -8.260 53.679 1.00 55.28 89 PRO A CA 1
ATOM 687 C C . PRO A 1 89 ? -9.801 -9.057 52.975 1.00 55.28 89 PRO A C 1
ATOM 689 O O . PRO A 1 89 ? -9.976 -10.059 52.293 1.00 55.28 89 PRO A O 1
ATOM 692 N N . LYS A 1 90 ? -8.597 -8.518 53.196 1.00 54.91 90 LYS A N 1
ATOM 693 C CA . LYS A 1 90 ? -7.251 -8.928 52.781 1.00 54.91 90 LYS A CA 1
ATOM 694 C C . LYS A 1 90 ? -6.900 -10.368 53.199 1.00 54.91 90 LYS A C 1
ATOM 696 O O . LYS A 1 90 ? -7.021 -10.698 54.374 1.00 54.91 90 LYS A O 1
ATOM 701 N N . SER A 1 91 ? -6.282 -11.143 52.305 1.00 52.56 91 SER A N 1
ATOM 702 C CA . SER A 1 91 ? -5.447 -12.293 52.686 1.00 52.56 91 SER A CA 1
ATOM 703 C C . SER A 1 91 ? -4.092 -12.237 51.978 1.00 52.56 91 SER A C 1
ATOM 705 O O . SER A 1 91 ? -3.948 -12.550 50.798 1.00 52.56 91 SER A O 1
ATOM 707 N N . VAL A 1 92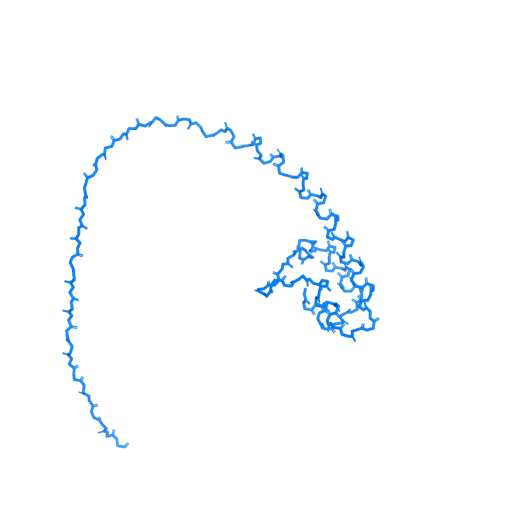 ? -3.096 -11.810 52.747 1.00 58.22 92 VAL A N 1
ATOM 708 C CA . VAL A 1 92 ? -1.665 -11.914 52.463 1.00 58.22 92 VAL A CA 1
ATOM 709 C C . VAL A 1 92 ? -1.288 -13.393 52.568 1.00 58.22 92 VAL A C 1
ATOM 711 O O . VAL A 1 92 ? -1.287 -13.928 53.675 1.00 58.22 92 VAL A O 1
ATOM 714 N N . PHE A 1 93 ? -0.963 -14.065 51.458 1.00 55.25 93 PHE A N 1
ATOM 715 C CA . PHE A 1 93 ? -0.394 -15.415 51.518 1.00 55.25 93 PHE A CA 1
ATOM 716 C C . PHE A 1 93 ? 1.114 -15.388 51.266 1.00 55.25 93 PHE A C 1
ATOM 718 O O . PHE A 1 93 ? 1.625 -14.739 50.355 1.00 55.25 93 PHE A O 1
ATOM 725 N N . ARG A 1 94 ? 1.817 -16.037 52.192 1.00 58.19 94 ARG A N 1
ATOM 726 C CA . ARG A 1 94 ? 3.247 -15.931 52.459 1.00 58.19 94 ARG A CA 1
ATOM 727 C C . ARG A 1 94 ? 4.095 -16.711 51.453 1.00 58.19 94 ARG A C 1
ATOM 729 O O . ARG A 1 94 ? 3.696 -17.735 50.914 1.00 58.19 94 ARG A O 1
ATOM 736 N N . ARG A 1 95 ? 5.336 -16.231 51.322 1.00 52.69 95 ARG A N 1
ATOM 737 C CA . ARG A 1 95 ? 6.514 -16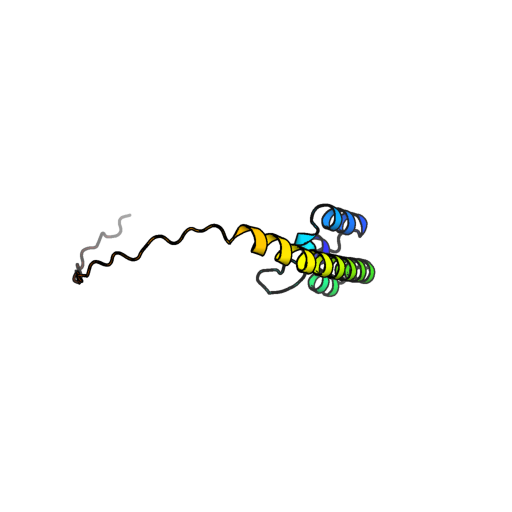.911 50.763 1.00 52.69 95 ARG A CA 1
ATOM 738 C C . ARG A 1 95 ? 6.588 -18.387 51.172 1.00 52.69 95 ARG A C 1
ATOM 740 O O . ARG A 1 95 ? 6.446 -18.707 52.348 1.00 52.69 95 ARG A O 1
ATOM 747 N N . SER A 1 96 ? 7.011 -19.239 50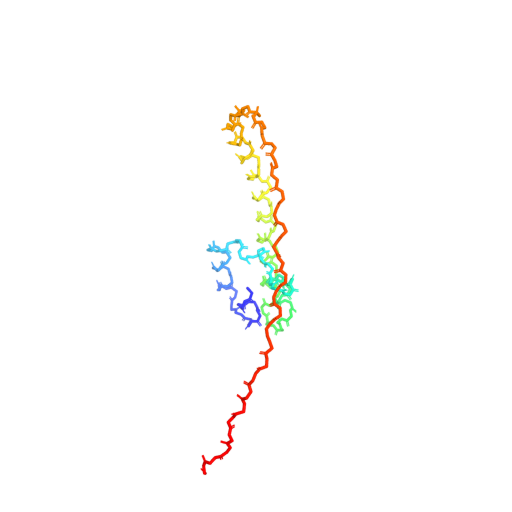.244 1.00 55.75 96 SER A N 1
ATOM 748 C CA . SER A 1 96 ? 7.755 -20.459 50.567 1.00 55.75 96 SER A CA 1
ATOM 749 C C . SER A 1 96 ? 8.866 -20.655 49.543 1.00 55.75 96 SER A C 1
ATOM 751 O O . SER A 1 96 ? 8.646 -21.094 48.420 1.00 55.75 96 SER A O 1
ATOM 753 N N . LYS A 1 97 ? 10.081 -20.283 49.954 1.00 57.59 97 LYS A N 1
ATOM 754 C CA . LYS A 1 97 ? 11.319 -20.797 49.373 1.00 57.59 97 LYS A CA 1
ATOM 755 C C . LYS A 1 97 ? 11.373 -22.288 49.711 1.00 57.59 97 LYS A C 1
ATOM 757 O O . LYS A 1 97 ? 11.264 -22.625 50.889 1.00 57.59 97 LYS A O 1
ATOM 762 N N . LYS A 1 98 ? 11.600 -23.163 48.732 1.00 63.31 98 LYS A N 1
ATOM 763 C CA . LYS A 1 98 ? 12.101 -24.512 49.008 1.00 63.31 98 LYS A CA 1
ATOM 764 C C . LYS A 1 98 ? 13.340 -24.774 48.168 1.00 63.31 98 LYS A C 1
ATOM 766 O O . LYS A 1 98 ? 13.402 -24.465 46.984 1.00 63.31 98 LYS A O 1
ATOM 771 N N . ALA A 1 99 ? 14.350 -25.226 48.887 1.00 56.47 99 ALA A N 1
ATOM 772 C CA . ALA A 1 99 ? 15.720 -25.404 48.478 1.00 56.47 99 ALA A CA 1
ATOM 773 C C . ALA A 1 99 ? 15.915 -26.747 47.751 1.00 56.47 99 ALA A C 1
ATOM 775 O O . ALA A 1 99 ? 15.252 -27.722 48.083 1.00 56.47 99 ALA A O 1
ATOM 776 N N . LYS A 1 100 ? 16.887 -26.758 46.828 1.00 57.53 100 LYS A N 1
ATOM 777 C CA . LYS A 1 100 ? 18.064 -27.650 46.816 1.00 57.53 100 LYS A CA 1
ATOM 778 C C . LYS A 1 100 ? 17.796 -29.163 46.907 1.00 57.53 100 LYS A C 1
ATOM 780 O O . LYS A 1 100 ? 17.490 -2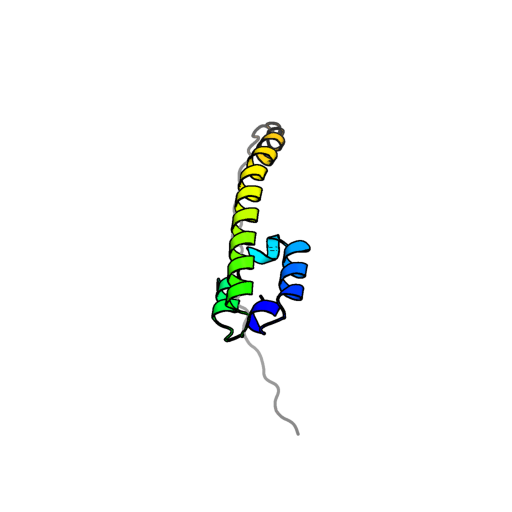9.649 47.986 1.00 57.53 100 LYS A O 1
ATOM 785 N N . ALA A 1 101 ? 18.125 -29.903 45.842 1.00 54.03 101 ALA A N 1
ATOM 786 C CA . ALA A 1 101 ? 18.941 -31.125 45.932 1.00 54.03 101 ALA A CA 1
ATOM 787 C C . ALA A 1 101 ? 19.236 -31.764 44.558 1.00 54.03 101 ALA A C 1
ATOM 789 O O . ALA A 1 101 ? 18.316 -32.031 43.799 1.00 54.03 101 ALA A O 1
ATOM 790 N N . LYS A 1 102 ? 20.531 -32.079 44.374 1.00 62.16 102 LYS A N 1
ATOM 791 C CA . LYS A 1 102 ? 21.129 -33.307 43.800 1.00 62.16 102 LYS A CA 1
ATOM 792 C C . LYS A 1 102 ? 20.859 -33.606 42.313 1.00 62.16 102 LYS A C 1
ATOM 794 O O . LYS A 1 102 ? 19.743 -33.891 41.923 1.00 62.16 102 LYS A O 1
ATOM 799 N N . ALA A 1 103 ? 21.840 -33.432 41.426 1.00 54.41 103 ALA A N 1
ATOM 800 C CA . ALA A 1 103 ? 23.003 -34.310 41.202 1.00 54.41 103 ALA A CA 1
ATOM 801 C C . ALA A 1 103 ? 22.612 -35.720 40.728 1.00 54.41 103 ALA A C 1
ATOM 803 O O . ALA A 1 103 ? 22.229 -36.546 41.551 1.00 54.41 103 ALA A O 1
ATOM 804 N N . CYS A 1 104 ? 22.828 -35.992 39.437 1.00 61.69 104 CYS A N 1
ATOM 805 C CA . CYS A 1 104 ? 23.188 -37.313 38.923 1.00 61.69 104 CYS A CA 1
ATOM 806 C C . CYS A 1 104 ? 24.355 -37.165 37.918 1.00 61.69 104 CYS A C 1
ATOM 808 O O . CYS A 1 104 ? 24.413 -36.143 37.230 1.00 61.69 104 CYS A O 1
ATOM 810 N N . PRO A 1 105 ? 25.294 -38.129 37.882 1.00 69.06 105 PRO A N 1
ATOM 811 C CA . PRO A 1 105 ? 26.562 -38.045 37.160 1.00 69.06 105 PRO A CA 1
ATOM 812 C C . PRO A 1 105 ? 26.518 -38.686 35.759 1.00 69.06 105 PRO A C 1
ATOM 814 O O . PRO A 1 105 ? 25.613 -39.452 35.440 1.00 69.06 105 PRO A O 1
ATOM 817 N N . ASN A 1 106 ? 27.549 -38.378 34.966 1.00 56.53 106 ASN A N 1
ATOM 818 C CA . ASN A 1 106 ? 27.954 -39.060 33.729 1.00 56.53 106 ASN A CA 1
ATOM 819 C C . ASN A 1 106 ? 28.020 -40.588 33.883 1.00 56.53 106 ASN A C 1
ATOM 821 O O . ASN A 1 106 ? 28.481 -41.036 34.925 1.00 56.53 106 ASN A O 1
ATOM 825 N N . PHE A 1 107 ? 27.662 -41.332 32.829 1.00 54.72 107 PHE A N 1
ATOM 826 C CA . PHE A 1 107 ? 28.048 -42.717 32.462 1.00 54.72 107 PHE A CA 1
ATOM 827 C C . PHE A 1 107 ? 27.308 -42.976 31.118 1.00 54.72 107 PHE A C 1
ATOM 829 O O . PHE A 1 107 ? 26.100 -42.760 31.091 1.00 54.72 107 PHE A O 1
ATOM 836 N N . VAL A 1 108 ? 27.861 -43.348 29.956 1.00 63.19 108 VAL A N 1
ATOM 837 C CA . VAL A 1 108 ? 29.170 -43.815 29.451 1.00 63.19 108 VAL A CA 1
ATOM 838 C C . VAL A 1 108 ? 29.301 -43.311 28.015 1.00 63.19 108 VAL A C 1
ATOM 840 O O . VAL A 1 108 ? 28.255 -43.298 27.326 1.00 63.19 108 VAL A O 1
#

Solvent-accessible surface area (backbone atoms only — not comparable to full-atom values): 7030 Å² total; per-residue (Å²): 84,68,55,34,50,70,48,52,57,61,70,59,55,52,50,48,42,70,78,38,52,70,60,58,70,42,57,47,99,85,66,47,38,30,44,62,35,13,74,68,22,93,33,96,59,25,66,63,50,30,53,55,44,53,57,52,41,54,54,47,52,60,52,55,70,66,51,59,68,66,58,63,74,72,65,81,76,71,74,87,73,81,89,78,86,80,83,86,85,89,81,91,81,77,89,78,92,80,81,89,81,82,88,84,81,93,86,134

Secondary structure (DSSP, 8-state):
-HHHHTT--HHHHHHHHHH-THHHHPPPTTS--HHHHHHHS--TTHHHHHHHHHHHHHHHHHHHHTTHHHHHTTS-----PPP-------------------------

Radius of gyration: 28.06 Å; Cα contacts (8 Å, |Δi|>4): 74; chains: 1; bounding box: 59×53×65 Å